Protein AF-A0A9W4WYE2-F1 (afdb_monomer)

Mean predicted aligned error: 4.44 Å

InterPro domains:
  IPR002314 Aminoacyl-tRNA synthetase, class II (G/ P/ S/T) [PF00587] (4-121)
  IPR002317 Serine-tRNA ligase, type1 [PR00981] (46-58)
  IPR002317 Serine-tRNA ligase, type1 [PR00981] (58-71)
  IPR002317 Serine-tRNA ligase, type1 [PR00981] (98-111)
  IPR002317 Serine-tRNA ligase, type1 [PR00981] (115-121)
  IPR006195 Aminoacyl-tRNA synthetase, class II [PS50862] (1-121)
  IPR045864 Class II Aminoacyl-tRNA synthetase/Biotinyl protein ligase (BPL) and lipoyl protein ligase (LPL) [G3DSA:3.30.930.10] (1-121)
  IPR045864 Class II Aminoacyl-tRNA synthetase/Biotinyl protein ligase (BPL) and lipoyl protein ligase (LPL) [SSF55681] (4-121)

Solvent-accessible surface area (backbone atoms only — not comparable to full-atom values): 7828 Å² total; per-residue (Å²): 103,73,49,65,78,68,70,59,76,77,49,66,42,58,60,68,57,62,65,52,74,55,61,98,60,87,81,61,74,89,65,50,67,40,80,46,75,48,78,42,79,21,40,47,85,66,84,87,47,83,90,51,78,80,72,78,83,87,60,59,53,64,46,78,48,78,39,79,48,75,50,62,57,80,93,47,43,68,65,49,47,57,50,52,54,48,58,56,48,50,53,35,56,76,70,68,48,69,67,50,80,43,75,60,53,82,92,71,51,55,98,89,53,92,76,57,74,49,79,49,110

Organism: NCBI:txid1117311

Nearest PDB structures (foldseek):
  2dq3-assembly1_B  TM=9.921E-01  e=9.117E-10  Aquifex aeolicus VF5
  6r1m-assembly1_A  TM=9.997E-01  e=9.453E-09  Escherichia coli
  6r1m-assembly1_B  TM=9.989E-01  e=1.069E-08  Escherichia coli
  6h9x-assembly1_A  TM=9.971E-01  e=1.286E-08  Klebsiella pneumoniae
  6ote-assembly1_A  TM=9.771E-01  e=5.035E-06  Cryptosporidium parvum Iowa II

Secondary structure (DSSP, 8-state):
-HHHHTT----SSTHHHHHHTTTT----GGG--EEEEEEEEEE---TT-TTS--SSSSS-SEEEEEEEEEE--GGGHHHHHHHHHHHHHHHHHHHT---EEEEPPGGG--TT-SS-EEEE-

Foldseek 3Di:
DVCVVVVHDFAQDCCVVVVCVQPPHDDDQVVPWDKDKDKDKHADPCPVCVPPPPDDDPDDRIDIDIDIDTDHDPVCVVVVLVVVVVVVVVVCVVVVHDWDKDKDDPVPDDPPDPTDIDIGD

Radius of gyration: 16.86 Å; Cα contacts (8 Å, |Δi|>4): 122; chains: 1; bounding box: 43×46×36 Å

Sequence (121 aa):
KEAEENNFYLIPTAEVSLINLYQHQILAEKDLPLNLCAYSPCFRAERMAAGRENKGLVRLHQFHKVELVKIVEPENSYAELEKLVNDARNILHRLKISHRVIELCHEELGFTAAKTYDLEV

Structure (mmCIF, N/CA/C/O backbone):
data_AF-A0A9W4WYE2-F1
#
_entry.id   AF-A0A9W4WYE2-F1
#
loop_
_atom_site.group_PDB
_atom_site.id
_atom_site.type_symbol
_atom_site.label_atom_id
_atom_site.label_alt_id
_atom_site.label_comp_id
_atom_site.label_asym_id
_atom_site.label_entity_id
_atom_site.label_seq_id
_atom_site.pdbx_PDB_ins_code
_atom_site.Cartn_x
_atom_site.Cartn_y
_atom_site.Cartn_z
_atom_site.occupancy
_atom_site.B_iso_or_equiv
_atom_site.auth_seq_id
_atom_site.auth_comp_id
_atom_site.auth_asym_id
_atom_site.auth_atom_id
_atom_site.pdbx_PDB_model_num
ATOM 1 N N . LYS A 1 1 ? 4.991 26.096 -12.639 1.00 59.06 1 LYS A N 1
ATOM 2 C CA . LYS A 1 1 ? 4.157 27.290 -12.353 1.00 59.06 1 LYS A CA 1
ATOM 3 C C . LYS A 1 1 ? 3.161 26.996 -11.245 1.00 59.06 1 LYS A C 1
ATOM 5 O O . LYS A 1 1 ? 3.619 27.038 -10.122 1.00 59.06 1 LYS A O 1
ATOM 10 N N . GLU A 1 2 ? 1.926 26.538 -11.481 1.00 78.56 2 GLU A N 1
ATOM 11 C CA . GLU A 1 2 ? 0.958 26.338 -10.375 1.00 78.56 2 GLU A CA 1
ATOM 12 C C . GLU A 1 2 ? 1.436 25.366 -9.275 1.00 78.56 2 GLU A C 1
ATOM 14 O O . GLU A 1 2 ? 1.326 25.672 -8.094 1.00 78.56 2 GLU A O 1
ATOM 19 N N . ALA A 1 3 ? 2.027 24.220 -9.633 1.00 79.38 3 ALA A N 1
ATOM 20 C CA . ALA A 1 3 ? 2.538 23.271 -8.636 1.00 79.38 3 ALA A CA 1
ATOM 21 C C . ALA A 1 3 ? 3.705 23.833 -7.802 1.00 79.38 3 ALA A C 1
ATOM 23 O O . ALA A 1 3 ? 3.793 23.562 -6.612 1.00 79.38 3 ALA A O 1
ATOM 24 N N . GLU A 1 4 ? 4.584 24.632 -8.408 1.00 79.88 4 GLU A N 1
ATOM 25 C CA . GLU A 1 4 ? 5.716 25.254 -7.705 1.00 79.88 4 GLU A CA 1
ATOM 26 C C . GLU A 1 4 ? 5.244 26.420 -6.834 1.00 79.88 4 GLU A C 1
ATOM 28 O O . GLU A 1 4 ? 5.678 26.554 -5.697 1.00 79.88 4 GLU A O 1
ATOM 33 N N . GLU A 1 5 ? 4.313 27.227 -7.343 1.00 88.19 5 GLU A N 1
ATOM 34 C CA . GLU A 1 5 ? 3.709 28.352 -6.624 1.00 88.19 5 GLU A CA 1
ATOM 35 C C . GLU A 1 5 ? 2.941 27.878 -5.382 1.00 88.19 5 GLU A C 1
ATOM 37 O O . GLU A 1 5 ? 2.980 28.538 -4.346 1.00 88.19 5 GLU A O 1
ATOM 42 N N . ASN A 1 6 ? 2.305 26.705 -5.461 1.00 91.94 6 ASN A N 1
ATOM 43 C CA . ASN A 1 6 ? 1.547 26.108 -4.360 1.00 91.94 6 ASN A CA 1
ATOM 44 C C . ASN A 1 6 ? 2.337 25.073 -3.536 1.00 91.94 6 ASN A C 1
ATOM 46 O O . ASN A 1 6 ? 1.766 24.450 -2.643 1.00 91.94 6 ASN A O 1
ATOM 50 N N . ASN A 1 7 ? 3.634 24.876 -3.805 1.00 93.25 7 ASN A N 1
ATOM 51 C CA . ASN A 1 7 ? 4.474 23.862 -3.148 1.00 93.25 7 ASN A CA 1
ATOM 52 C C . ASN A 1 7 ? 3.877 22.441 -3.178 1.00 93.25 7 ASN A C 1
ATOM 54 O O . ASN A 1 7 ? 3.961 21.688 -2.204 1.00 93.25 7 ASN A O 1
ATOM 58 N N . PHE A 1 8 ? 3.267 22.061 -4.297 1.00 94.50 8 PHE A N 1
ATOM 59 C CA . PHE A 1 8 ? 2.789 20.704 -4.505 1.00 94.50 8 PHE A CA 1
ATOM 60 C C . PHE A 1 8 ? 3.923 19.759 -4.887 1.00 94.50 8 PHE A C 1
ATOM 62 O O . PHE A 1 8 ? 4.856 20.106 -5.612 1.00 94.50 8 PHE A O 1
ATOM 69 N N . TYR A 1 9 ? 3.781 18.518 -4.434 1.00 95.06 9 TYR A N 1
ATOM 70 C CA . TYR A 1 9 ? 4.687 17.422 -4.736 1.00 95.06 9 TYR A CA 1
ATOM 71 C C . TYR A 1 9 ? 3.925 16.319 -5.464 1.00 95.06 9 TYR A C 1
ATOM 73 O O . TYR A 1 9 ? 2.776 16.020 -5.138 1.00 95.06 9 TYR A O 1
ATOM 81 N N . LEU A 1 10 ? 4.578 15.691 -6.441 1.00 96.50 10 LEU A N 1
ATOM 82 C CA . LEU A 1 10 ? 4.058 14.468 -7.044 1.00 96.50 10 LEU A CA 1
ATOM 83 C C . LEU A 1 10 ?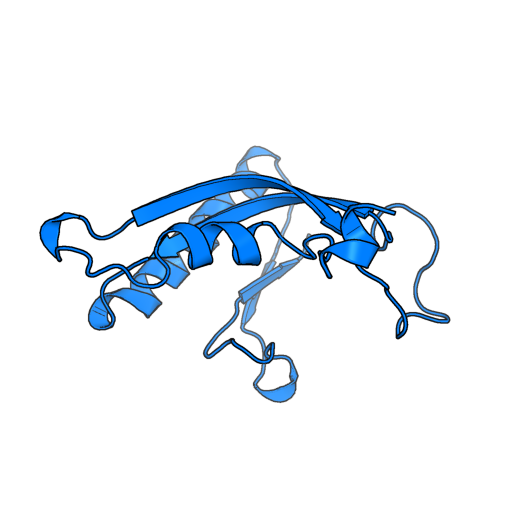 4.135 13.324 -6.030 1.00 96.50 10 LEU A C 1
ATOM 85 O O . LEU A 1 10 ? 5.122 13.189 -5.305 1.00 96.50 10 LEU A O 1
ATOM 89 N N . ILE A 1 11 ? 3.099 12.489 -5.993 1.00 97.62 11 ILE A N 1
ATOM 90 C CA . ILE A 1 11 ? 3.017 11.392 -5.030 1.00 97.62 11 ILE A CA 1
ATOM 91 C C . ILE A 1 11 ? 4.023 10.270 -5.365 1.00 97.62 11 ILE A C 1
ATOM 93 O O . ILE A 1 11 ? 4.079 9.811 -6.511 1.00 97.62 11 ILE A O 1
ATOM 97 N N . PRO A 1 12 ? 4.795 9.766 -4.385 1.00 97.19 12 PRO A N 1
ATOM 98 C CA . PRO A 1 12 ? 5.682 8.614 -4.581 1.00 97.19 12 PRO A CA 1
ATOM 99 C C . PRO A 1 12 ? 4.950 7.263 -4.502 1.00 97.19 12 PRO A C 1
ATOM 101 O O . PRO A 1 12 ? 5.533 6.221 -4.821 1.00 97.19 12 PRO A O 1
ATOM 104 N N . THR A 1 13 ? 3.700 7.285 -4.031 1.00 98.31 13 THR A N 1
ATOM 105 C CA . THR A 1 13 ? 2.753 6.170 -3.903 1.00 98.31 13 THR A CA 1
ATOM 106 C C . THR A 1 13 ? 1.353 6.722 -3.590 1.00 98.31 13 THR A C 1
ATOM 108 O O . THR A 1 13 ? 1.245 7.787 -2.979 1.00 98.31 13 THR A O 1
ATOM 111 N N . ALA A 1 14 ? 0.283 6.011 -3.970 1.00 98.50 14 ALA A N 1
ATOM 112 C CA . ALA A 1 14 ? -1.088 6.372 -3.587 1.00 98.50 14 ALA A CA 1
ATOM 113 C C . ALA A 1 14 ? -1.337 6.323 -2.068 1.00 98.50 14 ALA A C 1
ATOM 115 O O . ALA A 1 14 ? -2.249 6.997 -1.598 1.00 98.50 14 ALA A O 1
ATOM 116 N N . GLU A 1 15 ? -0.516 5.591 -1.306 1.00 98.12 15 GLU A N 1
ATOM 117 C CA . GLU A 1 15 ? -0.554 5.535 0.166 1.00 98.12 15 GLU A CA 1
ATOM 118 C C . GLU A 1 15 ? -0.636 6.932 0.794 1.00 98.12 15 GLU A C 1
ATOM 120 O O . GLU A 1 15 ? -1.488 7.176 1.647 1.00 98.12 15 GLU A O 1
ATOM 125 N N . VAL A 1 16 ? 0.187 7.872 0.304 1.00 97.38 16 VAL A N 1
ATOM 126 C CA . VAL A 1 16 ? 0.239 9.253 0.809 1.00 97.38 16 VAL A CA 1
ATOM 127 C C . VAL A 1 16 ? -1.133 9.915 0.725 1.00 97.38 16 VAL A C 1
ATOM 129 O O . VAL A 1 16 ? -1.572 10.546 1.682 1.00 97.38 16 VAL A O 1
ATOM 132 N N . SER A 1 17 ? -1.832 9.768 -0.398 1.00 97.25 17 SER A N 1
ATOM 133 C CA . SER A 1 17 ? -3.159 10.360 -0.572 1.00 97.25 17 SER A CA 1
ATOM 134 C C . SER A 1 17 ? -4.233 9.586 0.186 1.00 97.25 17 SER A C 1
ATOM 136 O O . SER A 1 17 ? -5.063 10.202 0.844 1.00 97.25 17 SER A O 1
ATOM 138 N N . LEU A 1 18 ? -4.215 8.251 0.114 1.00 97.94 18 LEU A N 1
ATOM 139 C CA . LEU A 1 18 ? -5.247 7.393 0.699 1.00 97.94 18 LEU A CA 1
ATOM 140 C C . LEU A 1 18 ? -5.309 7.499 2.223 1.00 97.94 18 LEU A C 1
ATOM 142 O O . LEU A 1 18 ? -6.400 7.641 2.768 1.00 97.94 18 LEU A O 1
ATOM 146 N N . ILE A 1 19 ? -4.162 7.479 2.908 1.00 95.56 19 ILE A N 1
ATOM 147 C CA . ILE A 1 19 ? -4.118 7.620 4.371 1.00 95.56 19 ILE A CA 1
ATOM 148 C C . ILE A 1 19 ? -4.640 9.002 4.787 1.00 95.56 19 ILE A C 1
ATOM 150 O O . ILE A 1 19 ? -5.410 9.121 5.740 1.00 95.56 19 ILE A O 1
ATOM 154 N N . ASN A 1 20 ? -4.282 10.051 4.042 1.00 97.06 20 ASN A N 1
ATOM 155 C CA . ASN A 1 20 ? -4.664 11.421 4.382 1.00 97.06 20 ASN A CA 1
ATOM 156 C C . ASN A 1 20 ? -6.112 11.790 4.006 1.00 97.06 20 ASN A C 1
ATOM 158 O O . ASN A 1 20 ? -6.576 12.850 4.418 1.00 97.06 20 ASN A O 1
ATOM 162 N N . LEU A 1 21 ? -6.873 10.919 3.325 1.00 96.94 21 LEU A N 1
ATOM 163 C CA . LEU A 1 21 ? -8.319 11.124 3.124 1.00 96.94 21 LEU A CA 1
ATOM 164 C C . LEU A 1 21 ? -9.076 11.291 4.445 1.00 96.94 21 LEU A C 1
ATOM 166 O O . LEU A 1 21 ? -10.088 11.986 4.484 1.00 96.94 21 LEU A O 1
ATOM 170 N N . TYR A 1 22 ? -8.573 10.667 5.510 1.00 95.81 22 TYR A N 1
ATOM 171 C CA . TYR A 1 22 ? -9.161 10.678 6.849 1.00 95.81 22 TYR A CA 1
ATOM 172 C C . TYR A 1 22 ? -8.367 11.542 7.837 1.00 95.81 22 TYR A C 1
ATOM 174 O O . TYR A 1 22 ? -8.595 11.493 9.047 1.00 95.81 22 TYR A O 1
ATOM 182 N N . GLN A 1 23 ? -7.435 12.358 7.339 1.00 96.12 23 GLN A N 1
ATOM 183 C CA . GLN A 1 23 ? -6.686 13.290 8.170 1.00 96.12 23 GLN A CA 1
ATOM 184 C C . GLN A 1 23 ? -7.654 14.260 8.868 1.00 96.12 23 GLN A C 1
ATOM 186 O O . GLN A 1 23 ? -8.582 14.780 8.250 1.00 96.12 23 GLN A O 1
ATOM 191 N N . HIS A 1 24 ? -7.428 14.511 10.160 1.00 96.62 24 HIS A N 1
ATOM 192 C CA . HIS A 1 24 ? -8.269 15.378 11.000 1.00 96.62 24 HIS A CA 1
ATOM 193 C C . HIS A 1 24 ? -9.728 14.913 11.173 1.00 96.62 24 HIS A C 1
ATOM 195 O O . HIS A 1 24 ? -10.590 15.721 11.518 1.00 96.62 24 HIS A O 1
ATOM 201 N N . GLN A 1 25 ? -10.008 13.621 10.984 1.00 96.25 25 GLN A N 1
ATOM 202 C CA . GLN A 1 25 ? -11.328 13.036 11.224 1.00 96.25 25 GLN A CA 1
ATOM 203 C C . GLN A 1 25 ? -11.325 12.128 12.457 1.00 96.25 25 GLN A C 1
ATOM 205 O O . GLN A 1 25 ? -10.320 11.502 12.787 1.00 96.25 25 GLN A O 1
ATOM 210 N N . ILE A 1 26 ? -12.476 12.046 13.127 1.00 97.00 26 ILE A N 1
ATOM 211 C CA . ILE A 1 26 ? -12.752 11.037 14.153 1.00 97.00 26 ILE A CA 1
ATOM 212 C C . ILE A 1 26 ? -13.610 9.966 13.485 1.00 97.00 26 ILE A C 1
ATOM 214 O O . ILE A 1 26 ? -14.737 10.245 13.077 1.00 97.00 26 ILE A O 1
ATOM 218 N N . LEU A 1 27 ? -13.063 8.762 13.354 1.00 96.62 27 LEU A N 1
ATOM 219 C CA . LEU A 1 27 ? -13.764 7.621 12.769 1.00 96.62 27 LEU A CA 1
ATOM 220 C C . LEU A 1 27 ? -14.597 6.918 13.840 1.00 96.62 27 LEU A C 1
ATOM 222 O O . LEU A 1 27 ? -14.157 6.797 14.984 1.00 96.62 27 LEU A O 1
ATOM 226 N N . ALA A 1 28 ? -15.792 6.451 13.479 1.00 97.12 28 ALA A N 1
ATOM 227 C CA . ALA A 1 28 ? -16.558 5.585 14.363 1.00 97.12 28 ALA A CA 1
ATOM 228 C C . ALA A 1 28 ? -16.029 4.151 14.254 1.00 97.12 28 ALA A C 1
ATOM 230 O O . ALA A 1 28 ? -15.788 3.656 13.158 1.00 97.12 28 ALA A O 1
ATOM 231 N N . GLU A 1 29 ? -15.904 3.468 15.390 1.00 95.69 29 GLU A N 1
ATOM 232 C CA . GLU A 1 29 ? -15.397 2.089 15.481 1.00 95.69 29 GLU A CA 1
ATOM 233 C C . GLU A 1 29 ? -16.135 1.128 14.536 1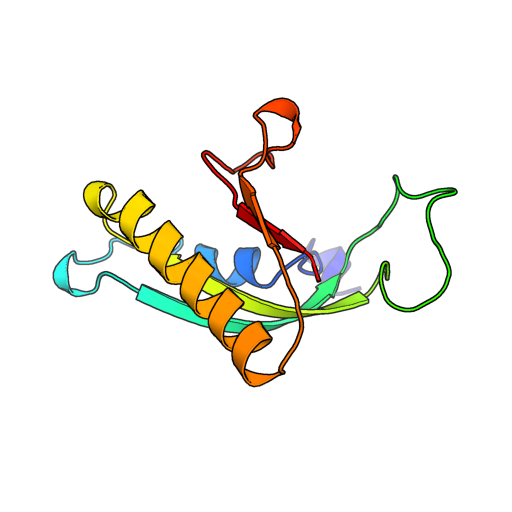.00 95.69 29 GLU A C 1
ATOM 235 O O . GLU A 1 29 ? -15.521 0.369 13.796 1.00 95.69 29 GLU A O 1
ATOM 240 N N . LYS A 1 30 ? -17.464 1.266 14.452 1.00 96.75 30 LYS A N 1
ATOM 241 C CA . LYS A 1 30 ? -18.334 0.482 13.558 1.00 96.75 30 LYS A CA 1
ATOM 242 C C . LYS A 1 30 ? -18.025 0.625 12.058 1.00 96.75 30 LYS A C 1
ATOM 244 O O . LYS A 1 30 ? -18.527 -0.176 11.275 1.00 96.75 30 LYS A O 1
ATOM 249 N N . ASP A 1 31 ? -17.297 1.671 11.662 1.00 96.00 31 ASP A N 1
ATOM 250 C CA . ASP A 1 31 ? -16.933 1.927 10.267 1.00 96.00 31 ASP A CA 1
ATOM 251 C C . ASP A 1 31 ? -15.589 1.258 9.908 1.00 96.00 31 ASP A C 1
ATOM 253 O O . ASP A 1 31 ? -15.203 1.239 8.738 1.00 96.00 31 ASP A O 1
ATOM 257 N N . LEU A 1 32 ? -14.875 0.696 10.893 1.00 97.25 32 LEU A N 1
ATOM 258 C CA . LEU A 1 32 ? -13.636 -0.052 10.698 1.00 97.25 32 LEU A CA 1
ATOM 259 C C . LEU A 1 32 ? -13.925 -1.557 10.481 1.00 97.25 32 LEU A C 1
ATOM 261 O O . LEU A 1 32 ? -14.866 -2.097 11.063 1.00 97.25 32 LEU A O 1
ATOM 265 N N . PRO A 1 33 ? -13.117 -2.266 9.665 1.00 97.50 33 PRO A N 1
ATOM 266 C CA . PRO A 1 33 ? -11.968 -1.765 8.914 1.00 97.50 33 PRO A CA 1
ATOM 267 C C . PRO A 1 33 ? -12.369 -1.032 7.622 1.00 97.50 33 PRO A C 1
ATOM 269 O O . PRO A 1 33 ? -13.221 -1.493 6.861 1.00 97.50 33 PRO A O 1
ATOM 272 N N . LEU A 1 34 ? -11.670 0.061 7.311 1.00 98.00 34 LEU A N 1
ATOM 273 C CA . LEU A 1 34 ? -11.760 0.728 6.011 1.00 98.00 34 LEU A CA 1
ATOM 274 C C . LEU A 1 34 ? -10.717 0.131 5.066 1.00 98.00 34 LEU A C 1
ATOM 276 O O . LEU A 1 34 ? -9.516 0.310 5.272 1.00 98.00 34 LEU A O 1
ATOM 280 N N . ASN A 1 35 ? -11.178 -0.549 4.017 1.00 97.94 35 ASN A N 1
ATOM 281 C CA . ASN A 1 35 ? -10.326 -1.128 2.979 1.00 97.94 35 ASN A CA 1
ATOM 282 C C . ASN A 1 35 ? -10.354 -0.242 1.729 1.00 97.94 35 ASN A C 1
ATOM 284 O O . ASN A 1 35 ? -11.385 -0.120 1.066 1.00 97.94 35 ASN A O 1
ATOM 288 N N . LEU A 1 36 ? -9.218 0.365 1.400 1.00 98.31 36 LEU A N 1
ATOM 289 C CA . LEU A 1 36 ? -9.065 1.309 0.298 1.00 98.31 36 LEU A CA 1
ATOM 290 C C . LEU A 1 36 ? -8.154 0.714 -0.777 1.00 98.31 36 LEU A C 1
ATOM 292 O O . LEU A 1 36 ? -7.163 0.052 -0.470 1.00 98.31 36 LEU A O 1
ATOM 296 N N . CYS A 1 37 ? -8.469 0.990 -2.042 1.00 98.12 37 CYS A N 1
ATOM 297 C CA . CYS A 1 37 ? -7.658 0.580 -3.182 1.00 98.12 37 CYS A CA 1
ATOM 298 C C . CYS A 1 37 ? -7.589 1.711 -4.209 1.00 98.12 37 CYS A C 1
ATOM 300 O O . CYS A 1 37 ? -8.619 2.294 -4.550 1.00 98.12 37 CYS A O 1
ATOM 302 N N . ALA A 1 38 ? -6.401 2.003 -4.738 1.00 98.56 38 ALA A N 1
ATOM 303 C CA . ALA A 1 38 ? -6.241 3.005 -5.790 1.00 98.56 38 ALA A CA 1
ATOM 304 C C . ALA A 1 38 ? -5.179 2.610 -6.811 1.00 98.56 38 ALA A C 1
ATOM 306 O O . ALA A 1 38 ? -4.123 2.095 -6.461 1.00 98.56 38 ALA A O 1
ATOM 307 N N . TYR A 1 39 ? -5.445 2.915 -8.078 1.00 98.50 39 TYR A N 1
ATOM 308 C CA . TYR A 1 39 ? -4.458 2.870 -9.150 1.00 98.50 39 TYR A CA 1
ATOM 309 C C . TYR A 1 39 ? -3.929 4.283 -9.405 1.00 98.50 39 TYR A C 1
ATOM 311 O O . TYR A 1 39 ? -4.720 5.198 -9.640 1.00 98.50 39 TYR A O 1
ATOM 319 N N . SER A 1 40 ? -2.607 4.470 -9.392 1.00 98.44 40 SER A N 1
ATOM 320 C CA . SER A 1 40 ? -2.001 5.767 -9.709 1.00 98.44 40 SER A CA 1
ATOM 321 C C . SER A 1 40 ? -0.634 5.651 -10.395 1.00 98.44 40 SER A C 1
ATOM 323 O O . SER A 1 40 ? 0.081 4.654 -10.222 1.00 98.44 40 SER A O 1
ATOM 325 N N . PRO A 1 41 ? -0.232 6.666 -11.189 1.00 98.06 41 PRO A N 1
ATOM 326 C CA . PRO A 1 41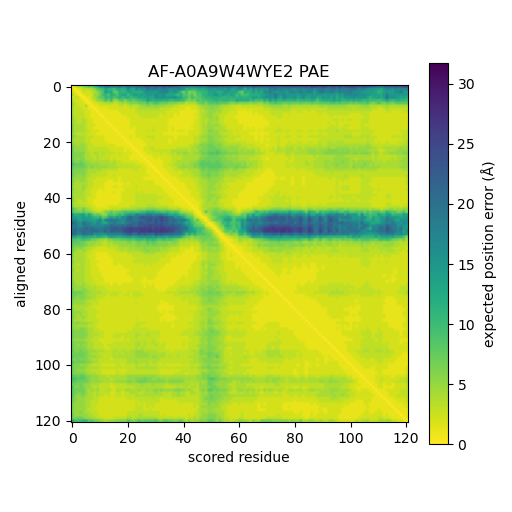 ? 1.177 6.888 -11.478 1.00 98.06 41 PRO A CA 1
ATOM 327 C C . PRO A 1 41 ? 1.902 7.338 -10.199 1.00 98.06 41 PRO A C 1
ATOM 329 O O . PRO A 1 41 ? 1.425 8.202 -9.464 1.00 98.06 41 PRO A O 1
ATOM 332 N N . CYS A 1 42 ? 3.063 6.747 -9.948 1.00 98.25 42 CYS A N 1
ATOM 333 C CA . CYS A 1 42 ? 3.930 7.002 -8.806 1.00 98.25 42 CYS A CA 1
ATOM 334 C C . CYS A 1 42 ? 5.244 7.609 -9.296 1.00 98.25 42 CYS A C 1
ATOM 336 O O . CYS A 1 42 ? 5.834 7.093 -10.246 1.00 98.25 42 CYS A O 1
ATOM 338 N N . PHE A 1 43 ? 5.710 8.670 -8.635 1.00 97.38 43 PHE A N 1
ATOM 339 C CA . PHE A 1 43 ? 6.873 9.446 -9.062 1.00 97.38 43 PHE A CA 1
ATOM 340 C C . PHE A 1 43 ? 7.980 9.416 -8.008 1.00 97.38 43 PHE A C 1
ATOM 342 O O . PHE A 1 43 ? 7.784 9.858 -6.877 1.00 97.38 43 PHE A O 1
ATOM 349 N N . ARG A 1 44 ? 9.164 8.908 -8.367 1.00 95.19 44 ARG A N 1
ATOM 350 C CA . ARG A 1 44 ? 10.321 8.814 -7.462 1.00 95.19 44 ARG A CA 1
ATOM 351 C C . ARG A 1 44 ? 11.573 9.403 -8.098 1.00 95.19 44 ARG A C 1
ATOM 353 O O . ARG A 1 44 ? 11.887 9.176 -9.264 1.00 95.19 44 ARG A O 1
ATOM 360 N N . ALA A 1 45 ? 12.321 10.168 -7.304 1.00 91.19 45 ALA A N 1
ATOM 361 C CA . ALA A 1 45 ? 13.519 10.853 -7.783 1.00 91.19 45 ALA A CA 1
ATOM 362 C C . ALA A 1 45 ? 14.708 9.903 -8.027 1.00 91.19 45 ALA A C 1
ATOM 364 O O . ALA A 1 45 ? 15.618 10.274 -8.758 1.00 91.19 45 ALA A O 1
ATOM 365 N N . GLU A 1 46 ? 14.721 8.712 -7.408 1.00 86.88 46 GLU A N 1
ATOM 366 C CA . GLU A 1 46 ? 15.734 7.651 -7.597 1.00 86.88 46 GLU A CA 1
ATOM 367 C C . GLU A 1 46 ? 17.204 8.104 -7.440 1.00 86.88 46 GLU A C 1
ATOM 369 O O . GLU A 1 46 ? 18.132 7.483 -7.955 1.00 86.88 46 GLU A O 1
ATOM 374 N N . ARG A 1 47 ? 17.444 9.178 -6.671 1.00 69.75 47 ARG A N 1
ATOM 375 C CA . ARG A 1 47 ? 18.752 9.855 -6.559 1.00 69.75 47 ARG A CA 1
ATOM 376 C C . ARG A 1 47 ? 19.882 8.983 -5.990 1.00 69.75 47 ARG A C 1
ATOM 378 O O . ARG A 1 47 ? 21.044 9.309 -6.195 1.00 69.75 47 ARG A O 1
ATOM 385 N N . MET A 1 48 ? 19.553 7.879 -5.317 1.00 63.69 48 MET A N 1
ATOM 386 C CA . MET A 1 48 ? 20.519 6.951 -4.705 1.00 63.69 48 MET A CA 1
ATOM 387 C C . MET A 1 48 ? 20.807 5.701 -5.555 1.00 63.69 48 MET A C 1
ATOM 389 O O . MET A 1 48 ? 21.542 4.821 -5.117 1.00 63.69 48 MET A O 1
ATOM 393 N N . ALA A 1 49 ? 20.241 5.594 -6.762 1.00 63.12 49 ALA A N 1
ATOM 394 C CA . ALA A 1 49 ? 20.369 4.402 -7.605 1.00 63.12 49 ALA A CA 1
ATOM 395 C C . ALA A 1 49 ? 21.484 4.488 -8.665 1.00 63.12 49 ALA A C 1
ATOM 397 O O . ALA A 1 49 ? 21.568 3.615 -9.529 1.00 63.12 49 ALA A O 1
ATOM 398 N N . ALA A 1 50 ? 22.347 5.512 -8.621 1.00 60.59 50 ALA A N 1
ATOM 399 C CA . ALA A 1 50 ? 23.434 5.679 -9.585 1.00 60.59 50 ALA A CA 1
ATOM 400 C C . ALA A 1 50 ? 24.325 4.418 -9.643 1.00 60.59 50 ALA A C 1
ATOM 402 O O . ALA A 1 50 ? 25.009 4.084 -8.680 1.00 60.59 50 ALA A O 1
ATOM 403 N N . GLY A 1 51 ? 24.287 3.703 -10.773 1.00 63.78 51 GLY A N 1
ATOM 404 C CA . GLY A 1 51 ? 25.060 2.477 -11.008 1.00 63.78 51 GLY A CA 1
ATOM 405 C C . GLY A 1 51 ? 24.344 1.155 -10.693 1.00 63.78 51 GLY A C 1
ATOM 406 O O . GLY A 1 51 ? 24.899 0.103 -11.000 1.00 63.78 51 GLY A O 1
ATOM 407 N N . ARG A 1 52 ? 23.121 1.175 -10.138 1.00 64.75 52 ARG A N 1
ATOM 408 C CA . ARG A 1 52 ? 22.246 -0.014 -10.047 1.00 64.75 52 ARG A CA 1
ATOM 409 C C . ARG A 1 52 ? 21.424 -0.166 -11.334 1.00 64.75 52 ARG A C 1
ATOM 411 O O . ARG A 1 52 ? 21.380 0.750 -12.144 1.00 64.75 52 ARG A O 1
ATOM 418 N N . GLU A 1 53 ? 20.852 -1.349 -11.559 1.00 61.38 53 GLU A N 1
ATOM 419 C CA . GLU A 1 53 ? 20.192 -1.789 -12.801 1.00 61.38 53 GLU A CA 1
ATOM 420 C C . GLU A 1 53 ? 19.302 -0.724 -13.481 1.00 61.38 53 GLU A C 1
ATOM 422 O O . GLU A 1 53 ? 18.120 -0.582 -13.186 1.00 61.38 53 GLU A O 1
ATOM 427 N N . ASN A 1 54 ? 19.876 0.010 -14.439 1.00 64.62 54 ASN A N 1
ATOM 428 C CA . ASN A 1 54 ? 19.190 1.064 -15.202 1.00 64.62 54 ASN A CA 1
ATOM 429 C C . ASN A 1 54 ? 18.547 0.546 -16.503 1.00 64.62 54 ASN A C 1
ATOM 431 O O . ASN A 1 54 ? 18.150 1.335 -17.360 1.00 64.62 54 ASN A O 1
ATOM 435 N N . LYS A 1 55 ? 18.508 -0.775 -16.711 1.00 77.00 55 LYS A N 1
ATOM 436 C CA . LYS A 1 55 ? 17.929 -1.393 -17.910 1.00 77.00 55 LYS A CA 1
ATOM 437 C C . LYS A 1 55 ? 16.591 -2.039 -17.564 1.00 77.00 55 LYS A C 1
ATOM 439 O O . LYS A 1 55 ? 16.499 -2.786 -16.600 1.00 77.00 55 LYS A O 1
ATOM 444 N N . GLY A 1 56 ? 15.585 -1.811 -18.406 1.00 85.44 56 GLY A N 1
ATOM 445 C CA . GLY A 1 56 ? 14.259 -2.414 -18.263 1.00 85.44 56 GLY A CA 1
ATOM 446 C C . GLY A 1 56 ? 13.281 -1.551 -17.465 1.00 85.44 56 GLY A C 1
ATOM 447 O O . GLY A 1 56 ? 13.412 -0.332 -17.418 1.00 85.44 56 GLY A O 1
ATOM 448 N N . LEU A 1 57 ? 12.264 -2.196 -16.888 1.00 88.75 57 LEU A N 1
ATOM 449 C CA . LEU A 1 57 ? 11.118 -1.534 -16.246 1.00 88.75 57 LEU A CA 1
ATOM 450 C C . LEU A 1 57 ? 11.121 -1.641 -14.713 1.00 88.75 57 LEU A C 1
ATOM 452 O O . LEU A 1 57 ? 10.179 -1.191 -14.071 1.00 88.75 57 LEU A O 1
ATOM 456 N N . VAL A 1 58 ? 12.160 -2.243 -14.127 1.00 86.19 58 VAL A N 1
ATOM 457 C CA . VAL A 1 58 ? 12.231 -2.512 -12.680 1.00 86.19 58 VAL A CA 1
ATOM 458 C C . VAL A 1 58 ? 12.432 -1.226 -11.873 1.00 86.19 58 VAL A C 1
ATOM 460 O O . VAL A 1 58 ? 11.891 -1.092 -10.779 1.00 86.19 58 VAL A O 1
ATOM 463 N N . ARG A 1 59 ? 13.176 -0.251 -12.412 1.00 88.75 59 ARG A N 1
ATOM 464 C CA . ARG A 1 59 ? 13.440 1.030 -11.748 1.00 88.75 59 ARG A CA 1
ATOM 465 C C . ARG A 1 59 ? 13.223 2.187 -12.712 1.00 88.75 59 ARG A C 1
ATOM 467 O O . ARG A 1 59 ? 13.984 2.370 -13.655 1.00 88.75 59 ARG A O 1
ATOM 474 N N . LEU A 1 60 ? 12.176 2.968 -12.461 1.00 91.06 60 LEU A N 1
ATOM 475 C CA . LEU A 1 60 ? 11.759 4.098 -13.288 1.00 91.06 60 LEU A CA 1
ATOM 476 C C . LEU A 1 60 ? 11.432 5.302 -12.402 1.00 91.06 60 LEU A C 1
ATOM 478 O O . LEU A 1 60 ? 10.956 5.141 -11.279 1.00 91.06 60 LEU A O 1
ATOM 482 N N . HIS A 1 61 ? 11.609 6.513 -12.936 1.00 93.69 61 HIS A N 1
ATOM 483 C CA . HIS A 1 61 ? 11.140 7.734 -12.269 1.00 93.69 61 HIS A CA 1
ATOM 484 C C . HIS A 1 61 ? 9.619 7.800 -12.160 1.00 93.69 61 HIS A C 1
ATOM 486 O O . HIS A 1 61 ? 9.102 8.411 -11.230 1.00 93.69 61 HIS A O 1
ATOM 492 N N . GLN A 1 62 ? 8.921 7.170 -13.106 1.00 96.50 62 GLN A N 1
ATOM 493 C CA . GLN A 1 62 ? 7.477 7.025 -13.113 1.00 96.50 62 GLN A CA 1
ATOM 494 C C . GLN A 1 62 ? 7.120 5.559 -13.346 1.00 96.50 62 GLN A C 1
ATOM 496 O O . GLN A 1 62 ? 7.581 4.950 -14.309 1.00 96.50 62 GLN A O 1
ATOM 501 N N . PHE A 1 63 ? 6.264 5.012 -12.493 1.00 97.31 63 PHE A N 1
ATOM 502 C CA . PHE A 1 63 ? 5.703 3.672 -12.648 1.00 97.31 63 PHE A CA 1
ATOM 503 C C . PHE A 1 63 ? 4.247 3.661 -12.190 1.00 97.31 63 PHE A C 1
ATOM 505 O O . PHE A 1 63 ? 3.793 4.581 -11.513 1.00 97.31 63 PHE A O 1
ATOM 512 N N . HIS A 1 64 ? 3.498 2.632 -12.569 1.00 98.12 64 HIS A N 1
ATOM 513 C CA . HIS A 1 64 ? 2.117 2.472 -12.134 1.00 98.12 64 HIS A CA 1
ATOM 514 C C . HIS A 1 64 ? 2.031 1.466 -10.999 1.00 98.12 64 HIS A C 1
ATOM 516 O O . HIS A 1 64 ? 2.696 0.432 -11.033 1.00 98.12 64 HIS A O 1
ATOM 522 N N . LYS A 1 65 ? 1.186 1.761 -10.013 1.00 98.38 65 LYS A N 1
ATOM 523 C CA . LYS A 1 65 ? 0.945 0.872 -8.882 1.00 98.38 65 LYS A CA 1
ATOM 524 C C . LYS A 1 65 ? -0.539 0.837 -8.543 1.00 98.38 65 LYS A C 1
ATOM 526 O O . LYS A 1 65 ? -1.220 1.858 -8.630 1.00 98.38 65 LYS A O 1
ATOM 531 N N . VAL A 1 66 ? -1.017 -0.350 -8.177 1.00 98.50 66 VAL A N 1
ATOM 532 C CA . VAL A 1 66 ? -2.284 -0.529 -7.466 1.00 98.50 66 VAL A CA 1
ATOM 533 C C . VAL A 1 66 ? -1.939 -0.654 -5.990 1.00 98.50 66 VAL A C 1
ATOM 535 O O . VAL A 1 66 ? -1.223 -1.577 -5.611 1.00 98.50 66 VAL A O 1
ATOM 538 N N . GLU A 1 67 ? -2.405 0.295 -5.189 1.00 98.62 67 GLU A N 1
ATOM 539 C CA . GLU A 1 67 ? -2.148 0.358 -3.756 1.00 98.62 67 GLU A CA 1
ATOM 540 C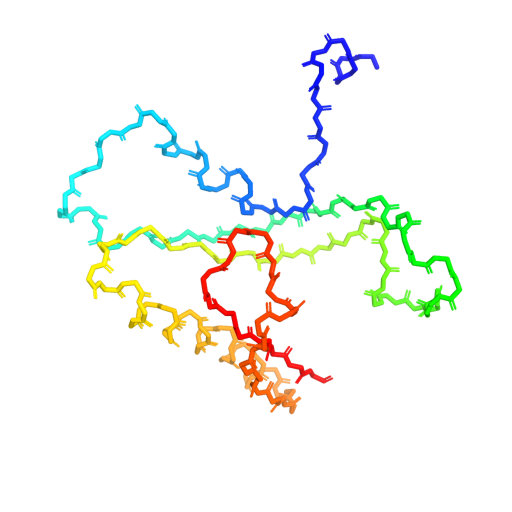 C . GLU A 1 67 ? -3.327 -0.173 -2.964 1.00 98.62 67 GLU A C 1
ATOM 542 O O . GLU A 1 67 ? -4.474 0.113 -3.305 1.00 98.62 67 GLU A O 1
ATOM 547 N N . LEU A 1 68 ? -3.024 -0.883 -1.882 1.00 98.44 68 LEU A N 1
ATOM 548 C CA . LEU A 1 68 ? -3.981 -1.329 -0.882 1.00 98.44 68 LEU A CA 1
ATOM 549 C C . LEU A 1 68 ? -3.651 -0.644 0.449 1.00 98.44 68 LEU A C 1
ATOM 551 O O . LEU A 1 68 ? -2.510 -0.695 0.901 1.00 98.44 68 LEU A O 1
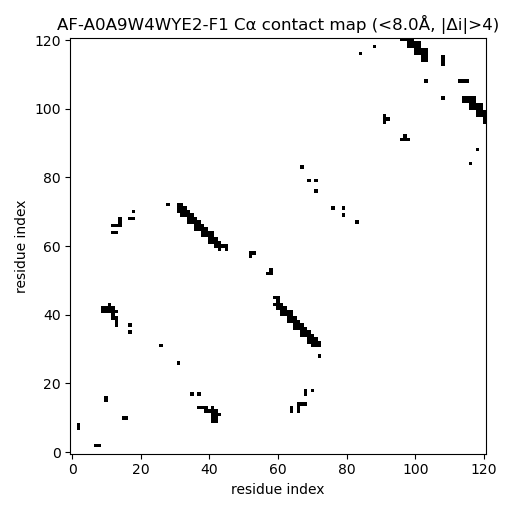ATOM 555 N N . VAL A 1 69 ? -4.645 -0.017 1.075 1.00 98.38 69 VAL A N 1
ATOM 556 C CA . VAL A 1 69 ? -4.519 0.623 2.394 1.00 98.38 69 VAL A CA 1
ATOM 557 C C . VAL A 1 69 ? -5.651 0.133 3.282 1.00 98.38 69 VAL A C 1
ATOM 559 O O . VAL A 1 69 ? -6.803 0.078 2.849 1.00 98.38 69 VAL A O 1
ATOM 562 N N . LYS A 1 70 ? -5.328 -0.201 4.531 1.00 98.44 70 LYS A N 1
ATOM 563 C CA . LYS A 1 70 ? -6.309 -0.575 5.548 1.00 98.44 70 LYS A CA 1
ATOM 564 C C . LYS A 1 70 ? -6.199 0.357 6.747 1.00 98.44 70 LYS A C 1
ATOM 566 O O . LYS A 1 70 ? -5.111 0.512 7.295 1.00 98.44 70 LYS A O 1
ATOM 571 N N . ILE A 1 71 ? -7.316 0.954 7.156 1.00 98.19 71 ILE A N 1
ATOM 572 C CA . ILE A 1 71 ? -7.434 1.686 8.425 1.00 98.19 71 ILE A CA 1
ATOM 573 C C . ILE A 1 71 ? -8.264 0.816 9.357 1.00 98.19 71 ILE A C 1
ATOM 575 O O . ILE A 1 71 ? -9.379 0.424 9.013 1.00 98.19 71 ILE A O 1
ATOM 579 N N . VAL A 1 72 ? -7.684 0.450 10.494 1.00 98.38 72 VAL A N 1
ATOM 580 C CA . VAL A 1 72 ? -8.164 -0.654 11.332 1.00 98.38 72 VAL A CA 1
ATOM 581 C C . VAL A 1 72 ? -7.993 -0.315 12.806 1.00 98.38 72 VAL A C 1
ATOM 583 O O . VAL A 1 72 ? -7.240 0.594 13.158 1.00 98.38 72 VAL A O 1
ATOM 586 N N . GLU A 1 73 ? -8.673 -1.067 13.664 1.00 98.06 73 GLU A N 1
ATOM 587 C CA . GLU A 1 73 ? -8.462 -0.994 15.108 1.00 98.06 73 GLU A CA 1
ATOM 588 C C . GLU A 1 73 ? -7.049 -1.482 15.484 1.00 98.06 73 GLU A C 1
ATOM 590 O O . GLU A 1 73 ? -6.556 -2.446 14.877 1.00 98.06 73 GLU A O 1
ATOM 595 N N . PRO A 1 74 ? -6.381 -0.858 16.473 1.00 97.69 74 PRO A N 1
ATOM 596 C CA . PRO A 1 74 ? -5.011 -1.204 16.858 1.00 97.69 74 PRO A CA 1
ATOM 597 C C . PRO A 1 74 ? -4.789 -2.696 17.148 1.00 97.69 74 PRO A C 1
ATOM 599 O O . PRO A 1 74 ? -3.812 -3.280 16.671 1.00 97.69 74 PRO A O 1
ATOM 602 N N . GLU A 1 75 ? -5.708 -3.328 17.875 1.00 97.88 75 GLU A N 1
ATOM 603 C CA . GLU A 1 75 ? -5.700 -4.745 18.255 1.00 97.88 75 GLU A CA 1
ATOM 604 C C . GLU A 1 75 ? -5.732 -5.699 17.056 1.00 97.88 75 GLU A C 1
ATOM 606 O O . GLU A 1 75 ? -5.203 -6.808 17.129 1.00 97.88 75 GLU A O 1
ATOM 611 N N . ASN A 1 76 ? -6.297 -5.251 15.935 1.00 97.88 76 ASN A N 1
ATOM 612 C CA . ASN A 1 76 ? -6.487 -6.054 14.734 1.00 97.88 76 ASN A CA 1
ATOM 613 C C . ASN A 1 76 ? -5.378 -5.832 13.691 1.00 97.88 76 ASN A C 1
ATOM 615 O O . ASN A 1 76 ? -5.300 -6.575 12.712 1.00 97.88 76 ASN A O 1
ATOM 619 N N . SER A 1 77 ? -4.486 -4.857 13.903 1.00 98.25 77 SER A N 1
ATOM 620 C CA . SER A 1 77 ? -3.481 -4.407 12.926 1.00 98.25 77 SER A CA 1
ATOM 621 C C . SER A 1 77 ? -2.612 -5.526 12.335 1.00 98.25 77 SER A C 1
ATOM 623 O O . SER A 1 77 ? -2.511 -5.641 11.114 1.00 98.25 77 SER A O 1
ATOM 625 N N . TYR A 1 78 ? -2.033 -6.399 13.164 1.00 98.50 78 TYR A N 1
ATOM 626 C CA . TYR A 1 78 ? -1.200 -7.510 12.683 1.00 98.50 78 TYR A CA 1
ATOM 627 C C . TYR A 1 78 ? -2.007 -8.592 11.960 1.00 98.50 78 TYR A C 1
ATOM 629 O O . TYR A 1 78 ? -1.554 -9.122 10.949 1.00 98.50 78 TYR A O 1
ATOM 637 N N . ALA A 1 79 ? -3.221 -8.897 12.425 1.00 98.62 79 ALA A N 1
ATOM 638 C CA . ALA A 1 79 ? -4.095 -9.835 11.723 1.00 98.62 79 ALA A CA 1
ATOM 639 C C . ALA A 1 79 ? -4.512 -9.287 10.345 1.00 98.62 79 ALA A C 1
ATOM 641 O O . ALA A 1 79 ? -4.608 -10.035 9.371 1.00 98.62 79 ALA A O 1
ATOM 642 N N . GLU A 1 80 ? -4.726 -7.975 10.241 1.00 98.56 80 GLU A N 1
ATOM 643 C CA . GLU A 1 80 ? -5.039 -7.305 8.980 1.00 98.56 80 GLU A CA 1
ATOM 644 C C . GLU A 1 80 ? -3.834 -7.194 8.041 1.00 98.56 80 GLU A C 1
ATOM 646 O O . GLU A 1 80 ? -4.027 -7.286 6.825 1.00 98.56 80 GLU A O 1
ATOM 651 N N . LEU A 1 81 ? -2.608 -7.098 8.575 1.00 98.69 81 LEU A N 1
ATOM 652 C CA . LEU A 1 81 ? -1.369 -7.205 7.799 1.00 98.69 81 LEU A CA 1
ATOM 653 C C . LEU A 1 81 ? -1.262 -8.574 7.112 1.00 98.69 81 LEU A C 1
ATOM 655 O O . LEU A 1 81 ? -1.027 -8.628 5.908 1.00 98.69 81 LEU A O 1
ATOM 659 N N . GLU A 1 82 ? -1.519 -9.674 7.825 1.00 98.56 82 GLU A N 1
ATOM 660 C CA . GLU A 1 82 ? -1.511 -11.019 7.224 1.00 98.56 82 GLU A CA 1
ATOM 661 C C . GLU A 1 82 ? -2.553 -11.156 6.103 1.00 98.56 82 GLU A C 1
ATOM 663 O O . GLU A 1 82 ? -2.293 -11.741 5.047 1.00 98.56 82 GLU A O 1
ATOM 668 N N . LYS A 1 83 ? -3.749 -10.582 6.294 1.00 98.56 83 LYS A N 1
ATOM 669 C CA . LYS A 1 83 ? -4.776 -10.542 5.242 1.00 98.56 83 LYS A CA 1
ATOM 670 C C . LYS A 1 83 ? -4.312 -9.715 4.042 1.00 98.56 83 LYS A C 1
ATOM 672 O O . LYS A 1 83 ? -4.462 -10.173 2.917 1.00 98.56 83 LYS A O 1
ATOM 677 N N . LEU A 1 84 ? -3.706 -8.549 4.275 1.00 98.50 84 LEU A N 1
ATOM 678 C CA . LEU A 1 84 ? -3.192 -7.662 3.227 1.00 98.50 84 LEU A CA 1
ATOM 679 C C . LEU A 1 84 ? -2.097 -8.338 2.384 1.00 98.50 84 LEU A C 1
ATOM 681 O O . LEU A 1 84 ? -2.114 -8.258 1.155 1.00 98.50 84 LEU A O 1
ATOM 685 N N . VAL A 1 85 ? -1.181 -9.062 3.033 1.00 98.44 85 VAL A N 1
ATOM 686 C CA . VAL A 1 85 ? -0.167 -9.880 2.353 1.00 98.44 85 VAL A CA 1
ATOM 687 C C . VAL A 1 85 ? -0.838 -10.939 1.481 1.00 98.44 85 VAL A C 1
ATOM 689 O O . VAL A 1 85 ? -0.477 -11.104 0.316 1.00 98.44 85 VAL A O 1
ATOM 692 N N . ASN A 1 86 ? -1.850 -11.635 2.001 1.00 98.19 86 ASN A N 1
ATOM 693 C CA . ASN A 1 86 ? -2.579 -12.645 1.235 1.00 98.19 86 ASN A CA 1
ATOM 694 C C . ASN A 1 86 ? -3.375 -12.055 0.059 1.00 98.19 86 ASN A C 1
ATOM 696 O O . ASN A 1 86 ? -3.408 -12.680 -1.004 1.00 98.19 86 ASN A O 1
ATOM 700 N N . ASP A 1 87 ? -3.946 -10.856 0.200 1.00 98.12 87 ASP A N 1
ATOM 701 C CA . ASP A 1 87 ? -4.612 -10.137 -0.892 1.00 98.12 87 ASP A CA 1
ATOM 702 C C . ASP A 1 87 ? -3.639 -9.908 -2.063 1.00 98.12 87 ASP A C 1
ATOM 704 O O . ASP A 1 87 ? -3.955 -10.236 -3.211 1.00 98.12 87 ASP A O 1
ATOM 708 N N . ALA A 1 88 ? -2.415 -9.448 -1.774 1.00 97.75 88 ALA A N 1
ATOM 709 C CA . ALA A 1 88 ? -1.368 -9.255 -2.779 1.00 97.75 88 ALA A CA 1
ATOM 710 C C . ALA A 1 88 ? -0.874 -10.585 -3.385 1.00 97.75 88 ALA A C 1
ATOM 712 O O . ALA A 1 88 ? -0.767 -10.718 -4.608 1.00 97.75 88 ALA A O 1
ATOM 713 N N . ARG A 1 89 ? -0.641 -11.613 -2.558 1.00 97.50 89 ARG A N 1
ATOM 714 C CA . ARG A 1 89 ? -0.224 -12.951 -3.023 1.00 97.50 89 ARG A CA 1
ATOM 715 C C . ARG A 1 89 ? -1.245 -13.583 -3.957 1.00 97.50 89 ARG A C 1
ATOM 717 O O . ARG A 1 89 ? -0.871 -14.228 -4.935 1.00 97.50 89 ARG A O 1
ATOM 724 N N . ASN A 1 90 ? -2.536 -13.407 -3.680 1.00 97.62 90 ASN A N 1
ATOM 725 C CA . ASN A 1 90 ? -3.603 -13.970 -4.501 1.00 97.62 90 ASN A CA 1
ATOM 726 C C . ASN A 1 90 ? -3.546 -13.443 -5.947 1.00 97.62 90 ASN A C 1
ATOM 728 O O . ASN A 1 90 ? -3.806 -14.190 -6.889 1.00 97.62 90 ASN A O 1
ATOM 732 N N . ILE A 1 91 ? -3.131 -12.186 -6.148 1.00 97.31 91 ILE A N 1
ATOM 733 C CA . ILE A 1 91 ? -2.898 -11.625 -7.487 1.00 97.31 91 ILE A CA 1
ATOM 734 C C . ILE A 1 91 ? -1.809 -12.432 -8.210 1.00 97.31 91 ILE A C 1
ATOM 736 O O . ILE A 1 91 ? -2.038 -12.902 -9.325 1.00 97.31 91 ILE A O 1
ATOM 740 N N . LEU A 1 92 ? -0.664 -12.665 -7.561 1.00 97.94 92 LEU A N 1
ATOM 741 C CA . LEU A 1 92 ? 0.448 -13.440 -8.127 1.00 97.94 92 LEU A CA 1
ATOM 742 C C . LEU A 1 92 ? 0.050 -14.893 -8.414 1.00 97.94 92 LEU A C 1
ATOM 744 O O . LEU A 1 92 ? 0.337 -15.409 -9.495 1.00 97.94 92 LEU A O 1
ATOM 748 N N . HIS A 1 93 ? -0.687 -15.533 -7.500 1.00 97.06 93 HIS A N 1
ATOM 749 C CA . HIS A 1 93 ? -1.223 -16.882 -7.699 1.00 97.06 93 HIS A CA 1
ATOM 750 C C . HIS A 1 93 ? -2.140 -16.962 -8.926 1.00 97.06 93 HIS A C 1
ATOM 752 O O . HIS A 1 93 ? -1.988 -17.863 -9.753 1.00 97.06 93 HIS A O 1
ATOM 758 N N . ARG A 1 94 ? -3.062 -16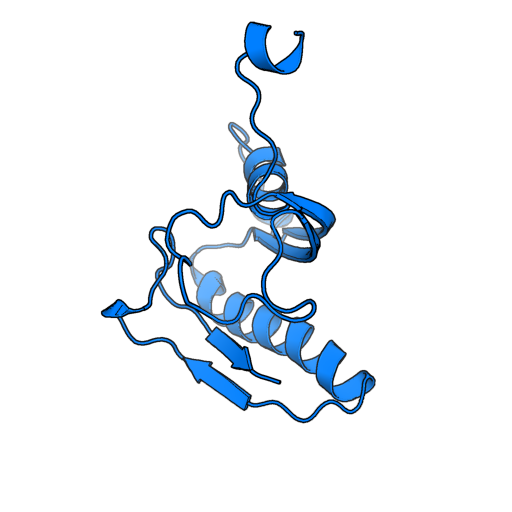.006 -9.088 1.00 98.19 94 ARG A N 1
ATOM 759 C CA . ARG A 1 94 ? -3.980 -15.952 -10.239 1.00 98.19 94 ARG A CA 1
ATOM 760 C C . ARG A 1 94 ? -3.253 -15.687 -11.555 1.00 98.19 94 ARG A C 1
ATOM 762 O O . ARG A 1 94 ? -3.647 -16.238 -12.581 1.00 98.19 94 ARG A O 1
ATOM 769 N N . LEU A 1 95 ? -2.188 -14.889 -11.518 1.00 98.25 95 LEU A N 1
ATOM 770 C CA . LEU A 1 95 ? -1.300 -14.648 -12.657 1.00 98.25 95 LEU A CA 1
ATOM 771 C C . LEU A 1 95 ? -0.322 -15.804 -12.918 1.00 98.25 95 LEU A C 1
ATOM 773 O O . LEU A 1 95 ? 0.368 -15.788 -13.933 1.00 98.25 95 LEU A O 1
ATOM 777 N N . LYS A 1 96 ? -0.292 -16.822 -12.045 1.00 98.00 96 LYS A N 1
ATOM 778 C CA . LYS A 1 96 ? 0.630 -17.967 -12.098 1.00 98.00 96 LYS A CA 1
ATOM 779 C C . LYS A 1 96 ? 2.104 -17.545 -12.049 1.00 98.00 96 LYS A C 1
ATOM 781 O O . LYS A 1 96 ? 2.946 -18.149 -12.707 1.00 98.00 96 LYS A O 1
ATOM 786 N N . ILE A 1 97 ? 2.402 -16.517 -11.256 1.00 98.00 97 ILE A N 1
ATOM 787 C CA . ILE A 1 97 ? 3.761 -16.036 -11.006 1.00 98.00 97 ILE A CA 1
ATOM 788 C C . ILE A 1 97 ? 4.262 -16.670 -9.705 1.00 98.00 97 ILE A C 1
ATOM 790 O O . ILE A 1 97 ? 3.671 -16.488 -8.633 1.00 98.00 97 ILE A O 1
ATOM 794 N N . SER A 1 98 ? 5.338 -17.449 -9.817 1.00 97.69 98 SER A N 1
ATOM 795 C CA . SER A 1 98 ? 6.062 -17.984 -8.663 1.00 97.69 98 SER A CA 1
ATOM 796 C C . SER A 1 98 ? 6.593 -16.833 -7.821 1.00 97.69 98 SER A C 1
ATOM 798 O O . SER A 1 98 ? 7.120 -15.875 -8.365 1.00 97.69 98 SER A O 1
ATOM 800 N N . HIS A 1 99 ? 6.443 -16.923 -6.505 1.00 97.81 99 HIS A N 1
ATOM 801 C CA . HIS A 1 99 ? 6.887 -15.873 -5.598 1.00 97.81 99 HIS A CA 1
ATOM 802 C C . HIS A 1 99 ? 7.248 -16.443 -4.231 1.00 97.81 99 HIS A C 1
ATOM 804 O O . HIS A 1 99 ? 6.846 -17.558 -3.880 1.00 97.81 99 HIS A O 1
ATOM 810 N N . ARG A 1 100 ? 7.971 -15.650 -3.443 1.00 97.62 100 ARG A N 1
ATOM 811 C CA . ARG A 1 100 ? 8.241 -15.906 -2.025 1.00 97.62 100 ARG A CA 1
ATOM 812 C C . ARG A 1 100 ? 7.854 -14.697 -1.183 1.00 97.62 100 ARG A C 1
ATOM 814 O O . ARG A 1 100 ? 7.838 -13.576 -1.678 1.00 97.62 100 ARG A O 1
ATOM 821 N N . VAL A 1 101 ? 7.531 -14.952 0.081 1.00 97.88 101 VAL A N 1
ATOM 822 C CA . VAL A 1 101 ? 7.224 -13.920 1.076 1.00 97.88 101 VAL A CA 1
ATOM 823 C C . VAL A 1 101 ? 8.392 -13.860 2.048 1.00 97.88 101 VAL A C 1
ATOM 825 O O . VAL A 1 101 ? 8.769 -14.895 2.600 1.00 97.88 101 VAL A O 1
ATOM 828 N N . ILE A 1 102 ? 8.960 -12.675 2.239 1.00 98.06 102 ILE A N 1
ATOM 829 C CA . ILE A 1 102 ? 10.086 -12.435 3.143 1.00 98.06 102 ILE A CA 1
ATOM 830 C C . ILE A 1 102 ? 9.650 -11.424 4.197 1.00 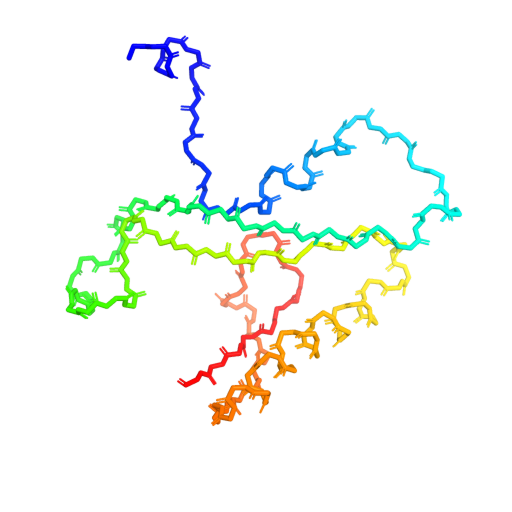98.06 102 ILE A C 1
ATOM 832 O O . ILE A 1 102 ? 9.128 -10.368 3.861 1.00 98.06 102 ILE A O 1
ATOM 836 N N . GLU A 1 103 ? 9.854 -11.745 5.473 1.00 98.25 103 GLU A N 1
ATOM 837 C CA . GLU A 1 103 ? 9.750 -10.760 6.552 1.00 98.25 103 GLU A CA 1
ATOM 838 C C . GLU A 1 103 ? 11.053 -9.958 6.609 1.00 98.25 103 GLU A C 1
ATOM 840 O O . GLU A 1 103 ? 12.128 -10.552 6.721 1.00 98.25 103 GLU A O 1
ATOM 845 N N . LEU A 1 104 ? 10.964 -8.630 6.505 1.00 98.12 104 LEU A N 1
ATOM 846 C CA . LEU A 1 104 ? 12.151 -7.776 6.494 1.00 98.12 104 LEU A CA 1
ATOM 847 C C . LEU A 1 104 ? 12.814 -7.716 7.871 1.00 98.12 104 LEU A C 1
ATOM 849 O O . LEU A 1 104 ? 12.142 -7.675 8.906 1.00 98.12 104 LEU A O 1
ATOM 853 N N . CYS A 1 105 ? 14.147 -7.668 7.883 1.00 96.94 105 CYS A N 1
ATOM 854 C CA . CYS A 1 105 ? 14.891 -7.444 9.115 1.00 96.94 105 CYS A CA 1
ATOM 855 C C . CYS A 1 105 ? 14.831 -5.964 9.534 1.00 96.94 105 CYS A C 1
ATOM 857 O O . CYS A 1 105 ? 14.494 -5.088 8.740 1.00 96.94 105 CYS A O 1
ATOM 859 N N . HIS A 1 106 ? 15.175 -5.669 10.791 1.00 93.69 106 HIS A N 1
ATOM 860 C CA . HIS A 1 106 ? 15.045 -4.319 11.353 1.00 93.69 106 HIS A CA 1
ATOM 861 C C . HIS A 1 106 ? 15.765 -3.231 10.535 1.00 93.69 106 HIS A C 1
ATOM 863 O O . HIS A 1 106 ? 15.232 -2.137 10.380 1.00 93.69 106 HIS A O 1
ATOM 869 N N . GLU A 1 107 ? 16.946 -3.535 9.989 1.00 94.50 107 GLU A N 1
ATOM 870 C CA . GLU A 1 107 ? 17.760 -2.584 9.216 1.00 94.50 107 GLU A CA 1
ATOM 871 C C . GLU A 1 107 ? 17.178 -2.266 7.828 1.00 94.50 107 GLU A C 1
ATOM 873 O O . GLU A 1 107 ? 17.564 -1.277 7.208 1.00 94.50 107 GLU A O 1
ATOM 878 N N . GLU A 1 108 ? 16.240 -3.083 7.347 1.00 95.25 108 GLU A N 1
ATOM 879 C CA . GLU A 1 108 ? 15.592 -2.930 6.041 1.00 95.25 108 GLU A CA 1
ATOM 880 C C . GLU A 1 108 ? 14.195 -2.303 6.140 1.00 95.25 108 GLU A C 1
ATOM 882 O O . GLU A 1 108 ? 13.583 -1.990 5.116 1.00 95.25 108 GLU A O 1
ATOM 887 N N . LEU A 1 109 ? 13.680 -2.085 7.355 1.00 95.62 109 LEU A N 1
ATOM 888 C CA . LEU A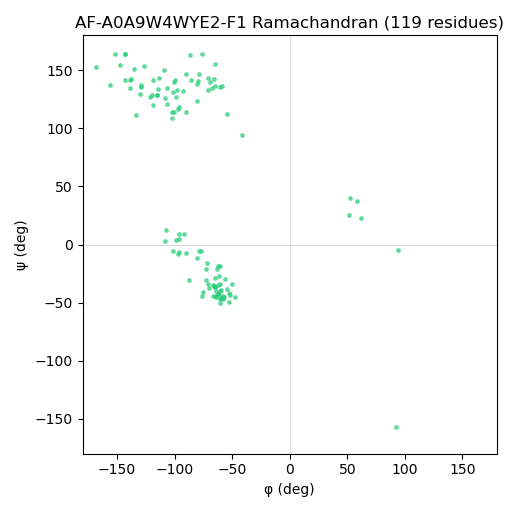 1 109 ? 12.373 -1.464 7.545 1.00 95.62 109 LEU A CA 1
ATOM 889 C C . LEU A 1 109 ? 12.363 -0.014 7.041 1.00 95.62 109 LEU A C 1
ATOM 891 O O . LEU A 1 109 ? 13.262 0.787 7.301 1.00 95.62 109 LEU A O 1
ATOM 895 N N . GLY A 1 110 ? 11.283 0.341 6.342 1.00 91.69 110 GLY A N 1
ATOM 896 C CA . GLY A 1 110 ? 10.998 1.726 5.985 1.00 91.69 110 GLY A CA 1
ATOM 897 C C . GLY A 1 110 ? 10.731 2.583 7.225 1.00 91.69 110 GLY A C 1
ATOM 898 O O . GLY A 1 110 ? 10.270 2.089 8.248 1.00 91.69 110 GLY A O 1
ATOM 899 N N . PHE A 1 111 ? 10.962 3.893 7.110 1.00 94.94 111 PHE A N 1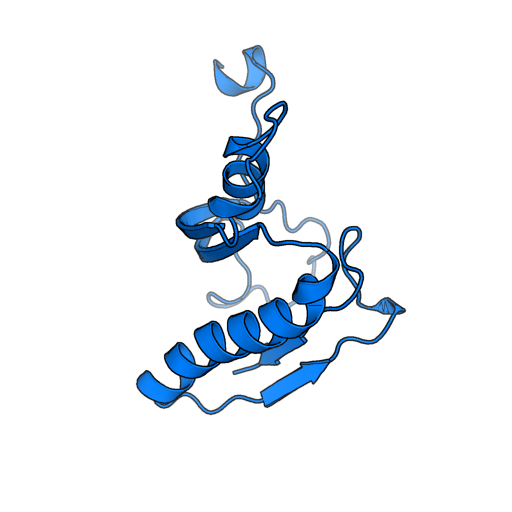
ATOM 900 C CA . PHE A 1 111 ? 10.871 4.850 8.223 1.00 94.94 111 PHE A CA 1
ATOM 901 C C . PHE A 1 111 ? 9.567 4.775 9.043 1.00 94.94 111 PHE A C 1
ATOM 903 O O . PHE A 1 111 ? 9.584 5.013 10.247 1.00 94.94 111 PHE A O 1
ATOM 910 N N . THR A 1 112 ? 8.440 4.463 8.401 1.00 94.69 112 THR A N 1
ATOM 911 C CA . THR A 1 112 ? 7.108 4.405 9.027 1.00 94.69 112 THR A CA 1
ATOM 912 C C . THR A 1 112 ? 6.684 3.000 9.462 1.00 94.69 112 THR A C 1
ATOM 914 O O . THR A 1 112 ? 5.625 2.850 10.069 1.00 94.69 112 THR A O 1
ATOM 917 N N . ALA A 1 113 ? 7.460 1.963 9.143 1.00 97.25 113 ALA A N 1
ATOM 918 C CA . ALA A 1 113 ? 7.038 0.578 9.302 1.00 97.25 113 ALA A CA 1
ATOM 919 C C . ALA A 1 113 ? 7.449 -0.006 10.661 1.00 97.25 113 ALA A C 1
ATOM 921 O O . ALA A 1 113 ? 8.611 0.056 11.055 1.00 97.25 113 ALA A O 1
ATOM 922 N N . ALA A 1 114 ? 6.501 -0.655 11.343 1.00 97.69 114 ALA A N 1
ATOM 923 C CA . ALA A 1 114 ? 6.790 -1.516 12.494 1.00 97.69 114 ALA A CA 1
ATOM 924 C C . ALA A 1 114 ? 7.109 -2.964 12.073 1.00 97.69 114 ALA A C 1
ATOM 926 O O . ALA A 1 114 ? 7.877 -3.651 12.743 1.00 97.69 114 ALA A O 1
ATOM 927 N N . LYS A 1 115 ? 6.510 -3.426 10.967 1.00 98.19 115 LYS A N 1
ATOM 928 C CA . LYS A 1 115 ? 6.696 -4.751 10.369 1.00 98.19 115 LYS A CA 1
ATOM 929 C C . LYS A 1 115 ? 6.338 -4.698 8.882 1.00 98.19 115 LYS A C 1
ATOM 931 O O . LYS A 1 115 ? 5.309 -4.120 8.540 1.00 98.19 115 LYS A O 1
ATOM 936 N N . THR A 1 116 ? 7.143 -5.331 8.028 1.00 98.44 116 THR A N 1
ATOM 937 C CA . THR A 1 116 ? 6.928 -5.364 6.572 1.00 98.44 116 THR A CA 1
ATOM 938 C C . THR A 1 116 ? 7.193 -6.758 6.017 1.00 98.44 116 THR A C 1
ATOM 940 O O . THR A 1 116 ? 8.130 -7.436 6.444 1.00 98.44 116 THR A O 1
ATOM 943 N N . TYR A 1 117 ? 6.378 -7.151 5.040 1.00 98.44 117 TYR A N 1
ATOM 944 C CA . TYR A 1 117 ? 6.590 -8.334 4.217 1.00 98.44 117 TYR A CA 1
ATOM 945 C C . TYR A 1 117 ? 6.830 -7.928 2.766 1.00 98.44 117 TYR A C 1
ATOM 947 O O . TYR A 1 117 ? 5.999 -7.228 2.186 1.00 98.44 117 TYR A O 1
ATOM 955 N N . ASP A 1 118 ? 7.904 -8.439 2.174 1.00 98.00 118 ASP A N 1
ATOM 956 C CA . ASP A 1 118 ? 8.197 -8.284 0.754 1.00 98.00 118 ASP A CA 1
ATOM 957 C C . ASP A 1 118 ? 7.759 -9.530 -0.021 1.00 98.00 118 ASP A C 1
ATOM 959 O O . ASP A 1 118 ? 8.020 -10.672 0.373 1.00 98.00 118 ASP A O 1
ATOM 963 N N . LEU A 1 119 ? 7.060 -9.301 -1.136 1.00 97.50 119 LEU A N 1
ATOM 964 C CA . LEU A 1 119 ? 6.694 -10.335 -2.099 1.00 97.50 119 LEU A CA 1
ATOM 965 C C . LEU A 1 119 ? 7.646 -10.230 -3.286 1.00 97.50 119 LEU A C 1
ATOM 967 O O . LEU A 1 119 ? 7.547 -9.301 -4.088 1.00 97.50 119 LEU A O 1
ATOM 971 N N . GLU A 1 120 ? 8.541 -11.200 -3.412 1.00 96.56 120 GLU A N 1
ATOM 972 C CA . GLU A 1 120 ? 9.516 -11.249 -4.501 1.00 96.56 120 GLU A CA 1
ATOM 973 C C . GLU A 1 120 ? 9.067 -12.242 -5.575 1.00 96.56 120 GLU A C 1
ATOM 975 O O . GLU A 1 120 ? 8.703 -13.378 -5.247 1.00 96.56 120 GLU A O 1
ATOM 980 N N . VAL A 1 121 ? 9.094 -11.800 -6.838 1.00 94.00 121 VAL A N 1
ATOM 981 C CA . VAL A 1 121 ? 8.679 -12.537 -8.049 1.00 94.00 121 VAL A CA 1
ATOM 982 C C . VAL A 1 121 ? 9.856 -12.907 -8.941 1.00 94.00 121 VAL A C 1
ATOM 984 O O . VAL A 1 121 ? 10.859 -12.161 -8.929 1.00 94.00 121 VAL A O 1
#

pLDDT: mean 93.51, std 9.52, range [59.06, 98.69]